Protein AF-A0A2N1G824-F1 (afdb_monomer)

Sequence (176 aa):
MYKKLLCSPIRKFTKVSIINQKSKKMETTTEKNIATFTHLSALTQYFIPFGNFIFPIVLWTSKKDKSEFVDYSGKQILNFQLSLLLYTIALALIAIPILIFTIFNNVPLSTIIHEDSFVIDNFNFGDNLGLITLGLTTVFIFICLKAAEFFLIIYASIKTSNGEKYKYPITIPFIK

pLDDT: mean 82.32, std 16.96, range [40.78, 97.5]

Solvent-accessible surface area (backbone atoms only — not comparable to full-atom values): 10082 Å² total; per-residue (Å²): 141,85,93,83,84,80,85,64,70,61,65,58,54,54,50,53,51,56,55,57,57,67,68,65,70,75,76,47,72,66,50,22,49,49,28,18,47,23,35,51,32,34,61,40,39,83,81,35,86,67,22,43,53,55,45,20,52,55,51,23,66,76,40,34,94,80,30,71,66,26,33,49,41,32,41,38,46,51,17,36,50,52,32,53,49,52,54,50,51,56,48,46,66,56,49,50,57,52,52,52,54,52,46,63,75,76,46,62,70,71,70,74,75,68,66,99,61,84,88,65,92,76,73,52,62,86,86,41,45,68,60,54,51,51,50,51,52,50,51,50,54,51,51,54,51,53,50,51,51,52,55,52,34,53,51,42,19,55,40,21,57,76,66,42,91,62,77,67,79,95,46,52,81,78,64,131

Mean predicted aligned error: 11.05 Å

Foldseek 3Di:
DDDDDDPDPVVVVVVVVVVVVVPPPPQDLVLLVLLLCLLVQLVCCVPDPVSNQVSNVVSLVVCLVPDVLSVLSSLQSNLVVVLLVVVVVVLCVVLVVVLVVLCPVQPPPVVVPDDPDDPPPDPPCVSCVVVVVSVVVSVVVVVVSVVVSVVQSNVCSVCSSVVHRDHDPSGDRPDD

Secondary structure (DSSP, 8-state):
--------SHHHHHHHHHHHHTTS----HHHHHHHHHHHHGGGGGGTSTTHHHHHHHHHHHHHTTT-HHHHHHHHHHHHHHHHHHHHHHHHHHHHHHHHHHHHHHHS-HHHHHS-SS-S-TT--TTTSHHHHHHHHHHHHHHHHHHHHHHHHHHHHHHHHHTTPPP--TT------

Radius of gyration: 27.59 Å; Cα contacts (8 Å, |Δi|>4): 134; chains: 1; bounding box: 82×51×78 Å

Structure (mmCIF, N/CA/C/O backbone):
data_AF-A0A2N1G824-F1
#
_entry.id   AF-A0A2N1G824-F1
#
loop_
_atom_site.group_PDB
_atom_site.id
_atom_site.type_symbol
_atom_site.label_atom_id
_atom_site.label_alt_id
_atom_site.label_comp_id
_atom_site.label_asym_id
_atom_site.label_entity_id
_atom_site.label_seq_id
_atom_site.pdbx_PDB_ins_code
_atom_site.Cartn_x
_atom_site.Cartn_y
_atom_site.Cartn_z
_atom_site.occupancy
_atom_site.B_iso_or_equiv
_atom_site.auth_seq_id
_atom_site.auth_comp_id
_atom_site.auth_asym_id
_atom_site.auth_atom_id
_atom_site.pdbx_PDB_model_num
ATOM 1 N N . MET A 1 1 ? -54.804 31.335 45.239 1.00 47.28 1 MET A N 1
ATOM 2 C CA . MET A 1 1 ? -54.015 31.842 44.091 1.00 47.28 1 MET A CA 1
ATOM 3 C C . MET A 1 1 ? -52.613 32.063 44.650 1.00 47.28 1 MET A C 1
ATOM 5 O O . MET A 1 1 ? -52.497 32.888 45.530 1.00 47.28 1 MET A O 1
ATOM 9 N N . TYR A 1 2 ? -51.641 31.156 44.555 1.00 40.78 2 TYR A N 1
ATOM 10 C CA . TYR A 1 2 ? -50.753 30.928 43.414 1.00 40.78 2 TYR A CA 1
ATOM 11 C C . TYR A 1 2 ? -50.013 29.591 43.633 1.00 40.78 2 TYR A C 1
ATOM 13 O O . TYR A 1 2 ? -49.029 29.525 44.361 1.00 40.78 2 TYR A O 1
ATOM 21 N N . LYS A 1 3 ? -50.491 28.499 43.027 1.00 46.91 3 LYS A N 1
ATOM 22 C CA . LYS A 1 3 ? -49.789 27.203 42.993 1.00 46.91 3 LYS A CA 1
ATOM 23 C C . LYS A 1 3 ? -49.622 26.790 41.538 1.00 46.91 3 LYS A C 1
ATOM 25 O O . LYS A 1 3 ? -50.337 25.921 41.058 1.00 46.91 3 LYS A O 1
ATOM 30 N N . LYS A 1 4 ? -48.764 27.505 40.813 1.00 52.41 4 LYS A N 1
ATOM 31 C CA . LYS A 1 4 ? -48.276 27.175 39.464 1.00 52.41 4 LYS A CA 1
ATOM 32 C C . LYS A 1 4 ? -47.423 28.343 39.003 1.00 52.41 4 LYS A C 1
ATOM 34 O O . LYS A 1 4 ? -47.976 29.331 38.554 1.00 52.41 4 LYS A O 1
ATOM 39 N N . LEU A 1 5 ? -46.115 28.243 39.165 1.00 52.56 5 LEU A N 1
ATOM 40 C CA . LEU A 1 5 ? -45.075 28.910 38.379 1.00 52.56 5 LEU A CA 1
ATOM 41 C C . LEU A 1 5 ? -43.753 28.366 38.933 1.00 52.56 5 LEU A C 1
ATOM 43 O O . LEU A 1 5 ? -43.684 28.042 40.112 1.00 52.56 5 LEU A O 1
ATOM 47 N N . LEU A 1 6 ? -42.740 28.226 38.081 1.00 48.81 6 LEU A N 1
ATOM 48 C CA . LEU A 1 6 ? -41.497 27.458 38.285 1.00 48.81 6 LEU A CA 1
ATOM 49 C C . LEU A 1 6 ? -41.563 25.979 37.860 1.00 48.81 6 LEU A C 1
ATOM 51 O O . LEU A 1 6 ? -41.059 25.078 38.528 1.00 48.81 6 LEU A O 1
ATOM 55 N N . CYS A 1 7 ? -42.078 25.730 36.652 1.00 50.34 7 CYS A N 1
ATOM 56 C CA . CYS A 1 7 ? -41.515 24.654 35.837 1.00 50.34 7 CYS A CA 1
ATOM 57 C C . CYS A 1 7 ? -40.113 25.115 35.389 1.00 50.34 7 CYS A C 1
ATOM 59 O O . CYS A 1 7 ? -39.978 25.947 34.497 1.00 50.34 7 CYS A O 1
ATOM 61 N N . SER A 1 8 ? -39.081 24.656 36.099 1.00 55.75 8 SER A N 1
ATOM 62 C CA . SER A 1 8 ? -37.671 24.992 35.862 1.00 55.75 8 SER A CA 1
ATOM 63 C C . SER A 1 8 ? -37.197 24.523 34.469 1.00 55.75 8 SER A C 1
ATOM 65 O O . SER A 1 8 ? -37.198 23.314 34.213 1.00 55.75 8 SER A O 1
ATOM 67 N N . PRO A 1 9 ? -36.717 25.424 33.584 1.00 55.59 9 PRO A N 1
ATOM 68 C CA . PRO A 1 9 ? -36.089 25.061 32.305 1.00 55.59 9 PRO A CA 1
ATOM 69 C C . PRO A 1 9 ? -34.775 24.283 32.484 1.00 55.59 9 PRO A C 1
ATOM 71 O O . PRO A 1 9 ? -34.341 23.553 31.594 1.00 55.59 9 PRO A O 1
ATOM 74 N N . ILE A 1 10 ? -34.148 24.411 33.655 1.00 53.69 10 ILE A N 1
ATOM 75 C CA . ILE A 1 10 ? -32.779 23.964 33.924 1.00 53.69 10 ILE A CA 1
ATOM 76 C C . ILE A 1 10 ? -32.683 22.434 33.885 1.00 53.69 10 ILE A C 1
ATOM 78 O O . ILE A 1 10 ? -31.744 21.904 33.299 1.00 53.69 10 ILE A O 1
ATOM 82 N N . ARG A 1 11 ? -33.698 21.709 34.386 1.00 51.75 11 ARG A N 1
ATOM 83 C CA . ARG A 1 11 ? -33.731 20.230 34.342 1.00 51.75 11 ARG A CA 1
ATOM 84 C C . ARG A 1 11 ? -33.723 19.662 32.923 1.00 51.75 11 ARG A C 1
ATOM 86 O O . ARG A 1 11 ? -33.220 18.560 32.714 1.00 51.75 11 ARG A O 1
ATOM 93 N N . LYS A 1 12 ? -34.290 20.379 31.948 1.00 53.66 12 LYS A N 1
ATOM 94 C CA . LYS A 1 12 ? -34.348 19.920 30.554 1.00 53.66 12 LYS A CA 1
ATOM 95 C C . LYS A 1 12 ? -32.979 20.072 29.882 1.00 53.66 12 LYS A C 1
ATOM 97 O O . LYS A 1 12 ? -32.542 19.152 29.199 1.00 53.66 12 LYS A O 1
ATOM 102 N N . PHE A 1 13 ? -32.261 21.158 30.169 1.00 51.47 13 PHE A N 1
ATOM 103 C CA . PHE A 1 13 ? -30.913 21.409 29.647 1.00 51.47 13 PHE A CA 1
ATOM 104 C C . PHE A 1 13 ? -29.841 20.481 30.235 1.00 51.47 13 PHE A C 1
ATOM 106 O O . PHE A 1 13 ? -29.002 19.984 29.484 1.00 51.47 13 PHE A O 1
ATOM 113 N N . THR A 1 14 ? -29.888 20.157 31.535 1.00 54.84 14 THR A N 1
ATOM 114 C CA . THR A 1 14 ? -28.945 19.177 32.116 1.00 54.84 14 THR A CA 1
ATOM 115 C C . THR A 1 14 ? -29.158 17.790 31.524 1.00 54.84 14 THR A C 1
ATOM 117 O O . THR A 1 14 ? -28.196 17.106 31.189 1.00 54.84 14 THR A O 1
ATOM 120 N N . LYS A 1 15 ? -30.418 17.382 31.323 1.00 50.38 15 LYS A N 1
ATOM 121 C CA . LYS A 1 15 ? -30.732 16.089 30.710 1.00 50.38 15 LYS A CA 1
ATOM 122 C C . LYS A 1 15 ? -30.247 16.031 29.258 1.00 50.38 15 LYS A C 1
ATOM 124 O O . LYS A 1 15 ? -29.632 15.044 28.889 1.00 50.38 15 LYS A O 1
ATOM 129 N N . VAL A 1 16 ? -30.437 17.089 28.464 1.00 55.72 16 VAL A N 1
ATOM 130 C CA . VAL A 1 16 ? -29.945 17.166 27.072 1.00 55.72 16 VAL A CA 1
ATOM 131 C C . VAL A 1 16 ? -28.410 17.127 26.995 1.00 55.72 16 VAL A C 1
ATOM 133 O O . VAL A 1 16 ? -27.871 16.401 26.166 1.00 55.72 16 VAL A O 1
ATOM 136 N N . SER A 1 17 ? -27.702 17.818 27.894 1.00 50.28 17 SER A N 1
ATOM 137 C CA . SER A 1 17 ? -26.233 17.750 28.006 1.00 50.28 17 SER A CA 1
ATOM 138 C C . SER A 1 17 ? -25.732 16.334 28.345 1.00 50.28 17 SER A C 1
ATOM 140 O O . SER A 1 17 ? -24.851 15.803 27.667 1.00 50.28 17 SER A O 1
ATOM 142 N N . ILE A 1 18 ? -26.363 15.670 29.321 1.00 54.03 18 ILE A N 1
ATOM 143 C CA . ILE A 1 18 ? -26.018 14.298 29.732 1.00 54.03 18 ILE A CA 1
ATOM 144 C C . ILE A 1 18 ? -26.341 13.279 28.623 1.00 54.03 18 ILE A C 1
ATOM 146 O O . ILE A 1 18 ? -25.596 12.320 28.433 1.00 54.03 18 ILE A O 1
ATOM 150 N N . ILE A 1 19 ? -27.418 13.480 27.852 1.00 54.00 19 ILE A N 1
ATOM 151 C CA . ILE A 1 19 ? -27.759 12.622 26.703 1.00 54.00 19 ILE A CA 1
ATOM 152 C C . ILE A 1 19 ? -26.754 12.823 25.552 1.00 54.00 19 ILE A C 1
ATOM 154 O O . ILE A 1 19 ? -26.344 11.840 24.941 1.00 54.00 19 ILE A O 1
ATOM 158 N N . ASN A 1 20 ? -26.289 14.053 25.299 1.00 46.59 20 ASN A N 1
ATOM 159 C CA . ASN A 1 20 ? -25.283 14.322 24.263 1.00 46.59 20 ASN A CA 1
ATOM 160 C C . ASN A 1 20 ? -23.890 13.779 24.620 1.00 46.59 20 ASN A C 1
ATOM 162 O O . ASN A 1 20 ? -23.208 13.254 23.739 1.00 46.59 20 ASN A O 1
ATOM 166 N N . GLN A 1 21 ? -23.485 13.805 25.896 1.00 42.53 21 GLN A N 1
ATOM 167 C CA . GLN A 1 21 ? -22.260 13.125 26.347 1.00 42.53 21 GLN A CA 1
ATOM 168 C C . GLN A 1 21 ? -22.341 11.600 26.205 1.00 42.53 21 GLN A C 1
ATOM 170 O O . GLN A 1 21 ? -21.327 10.955 25.950 1.00 42.53 21 GLN A O 1
ATOM 175 N N . LYS A 1 22 ? -23.543 11.021 26.299 1.00 40.84 22 LYS A N 1
ATOM 176 C CA . LYS A 1 22 ? -23.772 9.578 26.142 1.00 40.84 22 LYS A CA 1
ATOM 177 C C . LYS A 1 22 ? -23.507 9.062 24.718 1.00 40.84 22 LYS A C 1
ATOM 179 O O . LYS A 1 22 ? -23.424 7.852 24.534 1.00 40.84 22 LYS A O 1
ATOM 184 N N . SER A 1 23 ? -23.367 9.951 23.728 1.00 46.22 23 SER A N 1
ATOM 185 C CA . SER A 1 23 ? -23.104 9.581 22.328 1.00 46.22 23 SER A CA 1
ATOM 186 C C . SER A 1 23 ? -21.619 9.524 21.953 1.00 46.22 23 SER A C 1
ATOM 188 O O . SER A 1 23 ? -21.273 8.874 20.969 1.00 46.22 23 SER A O 1
ATOM 190 N N . LYS A 1 24 ? -20.714 10.123 22.743 1.00 45.34 24 LYS A N 1
ATOM 191 C CA . LYS A 1 24 ? -19.272 9.915 22.559 1.00 45.34 24 LYS A CA 1
ATOM 192 C C . LYS A 1 24 ? -18.898 8.615 23.265 1.00 45.34 24 LYS A C 1
ATOM 194 O O . LYS A 1 24 ? -18.393 8.632 24.385 1.00 45.34 24 LYS A O 1
ATOM 199 N N . LYS A 1 25 ? -19.234 7.485 22.635 1.00 54.00 25 LYS A N 1
ATOM 200 C CA . LYS A 1 25 ? -18.845 6.149 23.099 1.00 54.00 25 LYS A CA 1
ATOM 201 C C . LYS A 1 25 ? -17.327 6.180 23.314 1.00 54.00 25 LYS A C 1
ATOM 203 O O . LYS A 1 25 ? -16.571 6.452 22.386 1.00 54.00 25 LYS A O 1
ATOM 208 N N . MET A 1 26 ? -16.882 6.026 24.558 1.00 67.31 26 MET A N 1
ATOM 209 C CA . MET A 1 26 ? -15.458 5.888 24.837 1.00 67.31 26 MET A CA 1
ATOM 210 C C . MET A 1 26 ? -15.043 4.546 24.242 1.00 67.31 26 MET A C 1
ATOM 212 O O . MET A 1 26 ? -15.495 3.509 24.726 1.00 67.31 26 MET A O 1
ATOM 216 N N . GLU A 1 27 ? -14.258 4.578 23.163 1.00 79.12 27 GLU A N 1
ATOM 217 C CA . GLU A 1 27 ? -13.792 3.359 22.505 1.00 79.12 27 GLU A CA 1
ATOM 218 C C . GLU A 1 27 ? -13.060 2.491 23.524 1.00 79.12 27 GLU A C 1
ATOM 220 O O . GLU A 1 27 ? -12.127 2.938 24.203 1.00 79.12 27 GLU A O 1
ATOM 225 N N . THR A 1 28 ? -13.510 1.250 23.644 1.00 86.69 28 THR A N 1
ATOM 226 C CA . THR A 1 28 ? -12.909 0.276 24.546 1.00 86.69 28 THR A CA 1
ATOM 227 C C . THR A 1 28 ? -11.488 -0.038 24.089 1.00 86.69 28 THR A C 1
ATOM 229 O O . THR A 1 28 ? -11.171 0.011 22.899 1.00 86.69 28 THR A O 1
ATOM 232 N N . THR A 1 29 ? -10.618 -0.425 25.021 1.00 89.94 29 THR A N 1
ATOM 233 C CA . THR A 1 29 ? -9.246 -0.852 24.698 1.00 89.94 29 THR A CA 1
ATOM 234 C C . THR A 1 29 ? -9.230 -1.942 23.622 1.00 89.94 29 THR A C 1
ATOM 236 O O . THR A 1 29 ? -8.388 -1.926 22.733 1.00 89.94 29 THR A O 1
ATOM 239 N N . THR A 1 30 ? -10.210 -2.849 23.640 1.00 92.12 30 THR A N 1
ATOM 240 C CA . THR A 1 30 ? -10.362 -3.899 22.627 1.00 92.12 30 THR A CA 1
ATOM 241 C C . THR A 1 30 ? -10.686 -3.341 21.240 1.00 92.12 30 THR A C 1
ATOM 243 O O . THR A 1 30 ? -10.100 -3.796 20.262 1.00 92.12 30 THR A O 1
ATOM 246 N N . GLU A 1 31 ? -11.593 -2.364 21.131 1.00 92.12 31 GLU A N 1
ATOM 247 C CA . GLU A 1 31 ? -11.917 -1.706 19.854 1.00 92.12 31 GLU A CA 1
ATOM 248 C C . GLU A 1 31 ? -10.694 -0.969 19.295 1.00 92.12 31 GLU A C 1
ATOM 250 O O . GLU A 1 31 ? -10.374 -1.127 18.117 1.00 92.12 31 GLU A O 1
ATOM 255 N N . LYS A 1 32 ? -9.953 -0.253 20.152 1.00 93.25 32 LYS A N 1
ATOM 256 C CA . LYS A 1 32 ? -8.703 0.421 19.767 1.00 93.25 32 LYS A CA 1
ATOM 257 C C . LYS A 1 32 ? -7.651 -0.565 19.276 1.00 93.25 32 LYS A C 1
ATOM 259 O O . LYS A 1 32 ? -7.105 -0.378 18.195 1.00 93.25 32 LYS A O 1
ATOM 264 N N . ASN A 1 33 ? -7.423 -1.647 20.019 1.00 95.06 33 ASN A N 1
ATOM 265 C CA . ASN A 1 33 ? -6.454 -2.673 19.642 1.00 95.06 33 ASN A CA 1
ATOM 266 C C . ASN A 1 33 ? -6.807 -3.302 18.295 1.00 95.06 33 ASN A C 1
ATOM 268 O O . ASN A 1 33 ? -5.946 -3.407 17.430 1.00 95.06 33 ASN A O 1
ATOM 272 N N . ILE A 1 34 ? -8.070 -3.684 18.086 1.00 94.81 34 ILE A N 1
ATOM 273 C CA . ILE A 1 34 ? -8.502 -4.294 16.823 1.00 94.81 34 ILE A CA 1
ATOM 274 C C . ILE A 1 34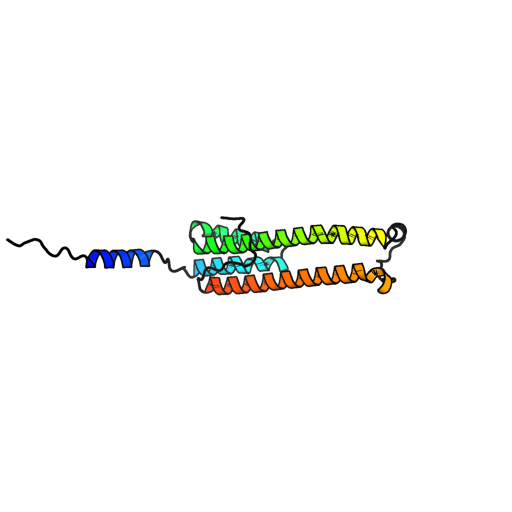 ? -8.346 -3.309 15.669 1.00 94.81 34 ILE A C 1
ATOM 276 O O . ILE A 1 34 ? -7.814 -3.686 14.629 1.00 94.81 34 ILE A O 1
ATOM 280 N N . ALA A 1 35 ? -8.737 -2.048 15.843 1.00 95.56 35 ALA A N 1
ATOM 281 C CA . ALA A 1 35 ? -8.573 -1.034 14.811 1.00 95.56 35 ALA A CA 1
ATOM 282 C C . ALA A 1 35 ? -7.083 -0.785 14.486 1.00 95.56 35 ALA A C 1
ATOM 284 O O . ALA A 1 35 ? -6.701 -0.801 13.317 1.00 95.56 35 ALA A O 1
ATOM 285 N N . THR A 1 36 ? -6.216 -0.662 15.498 1.00 96.31 36 THR A N 1
ATOM 286 C CA . THR A 1 36 ? -4.758 -0.545 15.325 1.00 96.31 36 THR A CA 1
ATOM 287 C C . THR A 1 36 ? -4.169 -1.761 14.613 1.00 96.31 36 THR A C 1
ATOM 289 O O . THR A 1 36 ? -3.422 -1.599 13.650 1.00 96.31 36 THR A O 1
ATOM 292 N N . PHE A 1 37 ? -4.533 -2.979 15.023 1.00 96.94 37 PHE A N 1
ATOM 293 C CA . PHE A 1 37 ? -4.076 -4.198 14.357 1.00 96.94 37 PHE A CA 1
ATOM 294 C C . PHE A 1 37 ? -4.607 -4.314 12.934 1.00 96.94 37 PHE A C 1
ATOM 296 O O . PHE A 1 37 ? -3.898 -4.819 12.075 1.00 96.94 37 PHE A O 1
ATOM 303 N N . THR A 1 38 ? -5.807 -3.808 12.651 1.00 96.94 38 THR A N 1
ATOM 304 C CA . THR A 1 38 ? -6.354 -3.799 11.289 1.00 96.94 38 THR A CA 1
ATOM 305 C C . THR A 1 38 ? -5.448 -2.983 10.362 1.00 96.94 38 THR A C 1
ATOM 307 O O . THR A 1 38 ? -5.078 -3.477 9.300 1.00 96.94 38 THR A O 1
ATOM 310 N N . HIS A 1 39 ? -4.989 -1.798 10.788 1.00 96.44 39 HIS A N 1
ATOM 311 C CA . HIS A 1 39 ? -3.994 -1.019 10.040 1.00 96.44 39 HIS A CA 1
ATOM 312 C C . HIS A 1 39 ? -2.651 -1.752 9.934 1.00 96.44 39 HIS A C 1
ATOM 314 O O . HIS A 1 39 ? -2.137 -1.940 8.833 1.00 96.44 39 HIS A O 1
ATOM 320 N N . LEU A 1 40 ? -2.103 -2.210 11.061 1.00 97.06 40 LEU A N 1
ATOM 321 C CA . LEU A 1 40 ? -0.779 -2.832 11.107 1.00 97.06 40 LEU A CA 1
ATOM 322 C C . LEU A 1 40 ? -0.710 -4.138 10.304 1.00 97.06 40 LEU A C 1
ATOM 324 O O . LEU A 1 40 ? 0.311 -4.449 9.696 1.00 97.06 40 LEU A O 1
ATOM 328 N N . SER A 1 41 ? -1.816 -4.878 10.247 1.00 96.31 41 SER A N 1
ATOM 329 C CA . SER A 1 41 ? -1.913 -6.126 9.497 1.00 96.31 41 SER A CA 1
ATOM 330 C C . SER A 1 41 ? -1.723 -5.942 7.992 1.00 96.31 41 SER A C 1
ATOM 332 O O . SER A 1 41 ? -1.349 -6.895 7.313 1.00 96.31 41 SER A O 1
ATOM 334 N N . ALA A 1 42 ? -1.864 -4.720 7.467 1.00 95.31 42 ALA A N 1
ATOM 335 C CA . ALA A 1 42 ? -1.546 -4.435 6.075 1.00 95.31 42 ALA A CA 1
ATOM 336 C C . ALA A 1 42 ? -0.045 -4.607 5.747 1.00 95.31 42 ALA A C 1
ATOM 338 O O . ALA A 1 42 ? 0.318 -4.853 4.597 1.00 95.31 42 ALA A O 1
ATOM 339 N N . LEU A 1 43 ? 0.838 -4.542 6.752 1.00 95.75 43 LEU A N 1
ATOM 340 C CA . LEU A 1 43 ? 2.280 -4.778 6.593 1.00 95.75 43 LEU A CA 1
ATOM 341 C C . LEU A 1 43 ? 2.627 -6.261 6.399 1.00 95.75 43 LEU A C 1
ATOM 343 O O . LEU A 1 43 ? 3.746 -6.587 6.016 1.00 95.75 43 LEU A O 1
ATOM 347 N N . THR A 1 44 ? 1.681 -7.181 6.606 1.00 95.06 44 THR A N 1
ATOM 348 C CA . THR A 1 44 ? 1.910 -8.615 6.352 1.00 95.06 44 THR A CA 1
ATOM 349 C C . THR A 1 44 ? 2.223 -8.919 4.885 1.00 95.06 44 THR A C 1
ATOM 351 O O . THR A 1 44 ? 2.799 -9.967 4.599 1.00 95.06 44 THR A O 1
ATOM 354 N N . GLN A 1 45 ? 1.931 -7.989 3.965 1.00 93.56 45 GLN A N 1
ATOM 355 C CA . GLN A 1 45 ? 2.282 -8.100 2.544 1.00 93.56 45 GLN A CA 1
ATOM 356 C C . GLN A 1 45 ? 3.769 -8.354 2.275 1.00 93.56 45 GLN A C 1
ATOM 358 O O . GLN A 1 45 ? 4.099 -8.925 1.243 1.00 93.56 45 GLN A O 1
ATOM 363 N N . TYR A 1 46 ? 4.666 -7.941 3.180 1.00 90.62 46 TYR A N 1
ATOM 364 C CA . TYR A 1 46 ? 6.107 -8.159 3.014 1.00 90.62 46 TYR A CA 1
ATOM 365 C C . TYR A 1 46 ? 6.524 -9.618 3.239 1.00 90.62 46 TYR A C 1
ATOM 367 O O . TYR A 1 46 ? 7.616 -10.006 2.839 1.00 90.62 46 TYR A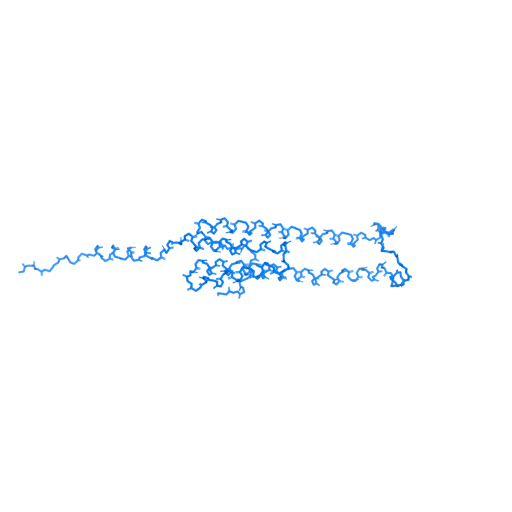 O 1
ATOM 375 N N . PHE A 1 47 ? 5.661 -10.425 3.862 1.00 92.88 47 PHE A N 1
ATOM 376 C CA . PHE A 1 47 ? 5.909 -11.841 4.135 1.00 92.88 47 PHE A CA 1
ATOM 377 C C . PHE A 1 47 ? 4.987 -12.753 3.328 1.00 92.88 47 PHE A C 1
ATOM 379 O O . PHE A 1 47 ? 5.394 -13.837 2.919 1.00 92.88 47 PHE A O 1
ATOM 386 N N . ILE A 1 48 ? 3.736 -12.331 3.125 1.00 92.56 48 ILE A N 1
ATOM 387 C CA . ILE A 1 48 ? 2.688 -13.137 2.504 1.00 92.56 48 ILE A CA 1
ATOM 388 C C . ILE A 1 48 ? 2.099 -12.352 1.328 1.00 92.56 48 ILE A C 1
ATOM 390 O O . ILE A 1 48 ? 1.598 -11.240 1.534 1.00 92.56 48 ILE A O 1
ATOM 394 N N . PRO A 1 49 ? 2.088 -12.913 0.105 1.00 88.69 49 PRO A N 1
ATOM 395 C CA . PRO A 1 49 ? 1.439 -12.263 -1.026 1.00 88.69 49 PRO A CA 1
ATOM 396 C C . PRO A 1 49 ? -0.048 -12.034 -0.720 1.00 88.69 49 PRO A C 1
ATOM 398 O O . PRO A 1 49 ? -0.715 -12.894 -0.149 1.00 88.69 49 PRO A O 1
ATOM 401 N N . PHE A 1 50 ? -0.566 -10.857 -1.077 1.00 89.56 50 PHE A N 1
ATOM 402 C CA . PHE A 1 50 ? -1.939 -10.413 -0.774 1.00 89.56 50 PHE A CA 1
ATOM 403 C C . PHE A 1 50 ? -2.290 -10.273 0.722 1.00 89.56 50 PHE A C 1
ATOM 405 O O . PHE A 1 50 ? -3.446 -9.997 1.062 1.00 89.56 50 PHE A O 1
ATOM 412 N N . GLY A 1 51 ? -1.313 -10.390 1.631 1.00 91.50 51 GLY A N 1
ATOM 413 C CA . GLY A 1 51 ? -1.531 -10.208 3.070 1.00 91.50 51 GLY A CA 1
ATOM 414 C C . GLY A 1 51 ? -2.123 -8.836 3.427 1.00 91.50 51 GLY A C 1
ATOM 415 O O . GLY A 1 51 ? -2.967 -8.733 4.318 1.00 91.50 51 GLY A O 1
ATOM 416 N N . ASN A 1 52 ? -1.789 -7.795 2.658 1.00 93.62 52 ASN A N 1
ATOM 417 C CA . ASN A 1 52 ? -2.337 -6.446 2.824 1.00 93.62 52 ASN A CA 1
ATOM 418 C C . ASN A 1 52 ? -3.855 -6.325 2.644 1.00 93.62 52 ASN A C 1
ATOM 420 O O . ASN A 1 52 ? -4.421 -5.319 3.063 1.00 93.62 52 ASN A O 1
ATOM 424 N N . PHE A 1 53 ? -4.517 -7.309 2.040 1.00 94.50 53 PHE A N 1
ATOM 425 C CA . PHE A 1 53 ? -5.974 -7.329 1.911 1.00 94.50 53 PHE A CA 1
ATOM 426 C C . PHE A 1 53 ? -6.596 -8.340 2.863 1.00 94.50 53 PHE A C 1
ATOM 428 O O . PHE A 1 53 ? -7.533 -8.014 3.588 1.00 94.50 53 PHE A O 1
ATOM 435 N N . ILE A 1 54 ? -6.050 -9.556 2.893 1.00 94.62 54 ILE A N 1
ATOM 436 C CA . ILE A 1 54 ? -6.644 -10.678 3.623 1.00 94.62 54 ILE A CA 1
ATOM 437 C C . ILE A 1 54 ? -6.724 -10.363 5.120 1.00 94.62 54 ILE A C 1
ATOM 439 O O . ILE A 1 54 ? -7.803 -10.441 5.708 1.00 94.62 54 ILE A O 1
ATOM 443 N N . PHE A 1 55 ? -5.614 -9.958 5.742 1.00 95.31 55 PHE A N 1
ATOM 444 C CA . PHE A 1 55 ? -5.592 -9.760 7.191 1.00 95.31 55 PHE A CA 1
ATOM 445 C C . PHE A 1 55 ? -6.430 -8.557 7.653 1.00 95.31 55 PHE A C 1
ATOM 447 O O . PHE A 1 55 ? -7.222 -8.738 8.586 1.00 95.31 55 PHE A O 1
ATOM 454 N N . PRO A 1 56 ? -6.367 -7.373 7.005 1.00 95.06 56 PRO A N 1
ATOM 455 C CA . PRO A 1 56 ? -7.257 -6.274 7.366 1.00 95.06 56 PRO A CA 1
ATOM 456 C C . PRO A 1 56 ? -8.742 -6.619 7.211 1.00 95.06 56 PRO A C 1
ATOM 458 O O . PRO A 1 56 ? -9.532 -6.259 8.079 1.00 95.06 56 PRO A O 1
ATOM 461 N N . ILE A 1 57 ? -9.141 -7.358 6.163 1.00 96.06 57 ILE A N 1
ATOM 462 C CA . ILE A 1 57 ? -10.543 -7.778 5.971 1.00 96.06 57 ILE A CA 1
ATOM 463 C C . ILE A 1 57 ? -10.998 -8.710 7.098 1.00 96.06 57 ILE A C 1
ATOM 465 O O . ILE A 1 57 ? -12.091 -8.527 7.644 1.00 96.06 57 ILE A O 1
ATOM 469 N N . VAL A 1 58 ? -10.171 -9.695 7.459 1.00 95.75 58 VAL A N 1
ATOM 470 C CA . VAL A 1 58 ? -10.480 -10.658 8.526 1.00 95.75 58 VAL A CA 1
ATOM 471 C C . VAL A 1 58 ? -10.625 -9.945 9.874 1.00 95.75 58 VAL A C 1
ATOM 473 O O . VAL A 1 58 ? -11.615 -10.154 10.580 1.00 95.75 58 VAL A O 1
ATOM 476 N N . LEU A 1 59 ? -9.688 -9.053 10.215 1.00 94.75 59 LEU A N 1
ATOM 477 C CA . LEU A 1 59 ? -9.734 -8.294 11.469 1.00 94.75 59 LEU A CA 1
ATOM 478 C C . LEU A 1 59 ? -10.926 -7.334 11.523 1.00 94.75 59 LEU A C 1
ATOM 480 O O . LEU A 1 59 ? -11.657 -7.331 12.520 1.00 94.75 59 LEU A O 1
ATOM 484 N N . TRP A 1 60 ? -11.170 -6.583 10.445 1.00 95.62 60 TRP A N 1
ATOM 485 C CA . TRP A 1 60 ? -12.309 -5.670 10.323 1.00 95.62 60 TRP A CA 1
ATOM 486 C C . TRP A 1 60 ? -13.640 -6.410 10.488 1.00 95.62 60 TRP A C 1
ATOM 488 O O . TRP A 1 60 ? -14.473 -6.016 11.307 1.00 95.62 60 TRP A O 1
ATOM 498 N N . THR A 1 61 ? -13.815 -7.540 9.797 1.00 93.94 61 THR A N 1
ATOM 499 C CA . THR A 1 61 ? -15.061 -8.325 9.830 1.00 93.94 61 THR A CA 1
ATOM 500 C C . THR A 1 61 ? -15.384 -8.869 11.224 1.00 93.94 61 THR A C 1
ATOM 502 O O . THR A 1 61 ? -16.553 -9.012 11.570 1.00 93.94 61 THR A O 1
ATOM 505 N N . SER A 1 62 ? -14.384 -9.099 12.082 1.00 92.62 62 SER A N 1
ATOM 506 C CA . SER A 1 62 ? -14.614 -9.623 13.438 1.00 92.62 62 SER A CA 1
ATOM 507 C C . SER A 1 62 ? -15.438 -8.689 14.346 1.00 92.62 62 SER A C 1
ATOM 509 O O . SER A 1 62 ? -16.107 -9.148 15.283 1.00 92.62 62 SER A O 1
ATOM 511 N N . LYS A 1 63 ? -15.378 -7.370 14.106 1.00 90.69 63 LYS A N 1
ATOM 512 C CA . LYS A 1 63 ? -15.971 -6.345 14.985 1.00 90.69 63 LYS A CA 1
ATOM 513 C C . LYS A 1 63 ? -16.655 -5.181 14.269 1.00 90.69 63 LYS A C 1
ATOM 515 O O . LYS A 1 63 ? -17.222 -4.344 14.973 1.00 90.69 63 LYS A O 1
ATOM 520 N N . LYS A 1 64 ? -16.676 -5.141 12.933 1.00 89.19 64 LYS A N 1
ATOM 521 C CA . LYS A 1 64 ? -17.341 -4.086 12.143 1.00 89.19 64 LYS A CA 1
ATOM 522 C C . LYS A 1 64 ? -18.779 -3.799 12.586 1.00 89.19 64 LYS A C 1
ATOM 524 O O . LYS A 1 64 ? -19.136 -2.645 12.767 1.00 89.19 64 LYS A O 1
ATOM 529 N N . ASP A 1 65 ? -19.571 -4.829 12.883 1.00 89.88 65 ASP A N 1
ATOM 530 C CA . ASP A 1 65 ? -20.992 -4.653 13.229 1.00 89.88 65 ASP A CA 1
ATOM 531 C C . ASP A 1 65 ? -21.203 -4.198 14.685 1.00 89.88 65 ASP A C 1
ATOM 533 O O . ASP A 1 65 ? -22.315 -3.880 15.098 1.00 89.88 65 ASP A O 1
ATOM 537 N N . LYS A 1 66 ? -20.136 -4.192 15.496 1.00 86.75 66 LYS A N 1
ATOM 538 C CA . LYS A 1 66 ? -20.184 -3.910 16.941 1.00 86.75 66 LYS A CA 1
ATOM 539 C C . LYS A 1 66 ? -19.564 -2.557 17.309 1.00 86.75 66 LYS A C 1
ATOM 541 O O . LYS A 1 66 ? -19.857 -2.035 18.388 1.00 86.75 66 LYS A O 1
ATOM 546 N N . SER A 1 67 ? -18.710 -1.999 16.450 1.00 90.75 67 SER A N 1
ATOM 547 C CA . SER A 1 67 ? -18.000 -0.741 16.693 1.00 90.75 67 SER A CA 1
ATOM 548 C C . SER A 1 67 ? -17.888 0.088 15.419 1.00 90.75 67 SER A C 1
ATOM 550 O O . SER A 1 67 ? -17.229 -0.315 14.462 1.00 90.75 67 SER A O 1
ATOM 552 N N . GLU A 1 68 ? -18.473 1.288 15.446 1.00 91.81 68 GLU A N 1
ATOM 553 C CA . GLU A 1 68 ? -18.361 2.265 14.357 1.00 91.81 68 GLU A CA 1
ATOM 554 C C . GLU A 1 68 ? -16.907 2.726 14.151 1.00 91.81 68 GLU A C 1
ATOM 556 O O . GLU A 1 68 ? -16.500 3.038 13.035 1.00 91.81 68 GLU A O 1
ATOM 561 N N . PHE A 1 69 ? -16.095 2.746 15.214 1.00 92.81 69 PHE A N 1
ATOM 562 C CA . PHE A 1 69 ? -14.677 3.083 15.124 1.00 92.81 69 PHE A CA 1
ATOM 563 C C . PHE A 1 69 ? -13.881 2.018 14.371 1.00 92.81 69 PHE A C 1
ATOM 565 O O . PHE A 1 69 ? -13.132 2.354 13.455 1.00 92.81 69 PHE A O 1
ATOM 572 N N . VAL A 1 70 ? -14.094 0.738 14.699 1.00 93.81 70 VAL A N 1
ATOM 573 C CA . VAL A 1 70 ? -13.472 -0.373 13.964 1.00 93.81 70 VAL A CA 1
ATOM 574 C C . VAL A 1 70 ? -13.971 -0.411 12.521 1.00 93.81 70 VAL A C 1
ATOM 576 O O . VAL A 1 70 ? -13.165 -0.623 11.615 1.00 93.81 70 VAL A O 1
ATOM 579 N N . ASP A 1 71 ? -15.267 -0.167 12.291 1.00 95.81 71 ASP A N 1
ATOM 580 C CA . ASP A 1 71 ? -15.816 -0.113 10.936 1.00 95.81 71 ASP A CA 1
ATOM 581 C C . ASP A 1 71 ? -15.156 0.990 10.103 1.00 95.81 71 ASP A C 1
ATOM 583 O O . ASP A 1 71 ? -14.671 0.746 8.998 1.00 95.81 71 ASP A O 1
ATOM 587 N N . TYR A 1 72 ? -15.054 2.190 10.676 1.00 95.12 72 TYR A N 1
ATOM 588 C CA . TYR A 1 72 ? -14.378 3.316 10.053 1.00 95.12 72 TYR A CA 1
ATOM 589 C C . TYR A 1 72 ? -12.909 2.991 9.742 1.00 95.12 72 TYR A C 1
ATOM 591 O O . TYR A 1 72 ? -12.496 3.118 8.591 1.00 95.12 72 TYR A O 1
ATOM 599 N N . SER A 1 73 ? -12.122 2.536 10.723 1.00 95.12 73 SER A N 1
ATOM 600 C CA . SER A 1 73 ? -10.698 2.220 10.530 1.00 95.12 73 SER A CA 1
ATOM 601 C C . SER A 1 73 ? -10.473 1.133 9.479 1.00 95.12 73 SER A C 1
ATOM 603 O O . SER A 1 73 ? -9.603 1.288 8.619 1.00 95.12 73 SER A O 1
ATOM 605 N N . GLY A 1 74 ? -11.294 0.078 9.489 1.00 96.00 74 GLY A N 1
ATOM 606 C CA . GLY A 1 74 ? -11.255 -0.986 8.487 1.00 96.00 74 GLY A CA 1
ATOM 607 C C . GLY A 1 74 ? -11.540 -0.472 7.077 1.00 96.00 74 GLY A C 1
ATOM 608 O O . GLY A 1 74 ? -10.745 -0.703 6.167 1.00 96.00 74 GLY A O 1
ATOM 609 N N . LYS A 1 75 ? -12.601 0.323 6.895 1.00 96.06 75 LYS A N 1
ATOM 610 C CA . LYS A 1 75 ? -12.891 0.970 5.604 1.00 96.06 75 LYS A CA 1
ATOM 611 C C . LYS A 1 75 ? -11.741 1.861 5.138 1.00 96.06 75 LYS A C 1
ATOM 613 O O . LYS A 1 75 ? -11.423 1.866 3.953 1.00 96.06 75 LYS A O 1
ATOM 618 N N . GLN A 1 76 ? -11.101 2.600 6.045 1.00 96.69 76 GLN A N 1
ATOM 619 C CA . GLN A 1 76 ? -9.989 3.488 5.698 1.00 96.69 76 GLN A CA 1
ATOM 620 C C . GLN A 1 76 ? -8.771 2.724 5.175 1.00 96.69 76 GLN A C 1
ATOM 622 O O . GLN A 1 76 ? -8.267 3.074 4.109 1.00 96.69 76 GLN A O 1
ATOM 627 N N . ILE A 1 77 ? -8.310 1.680 5.876 1.00 96.56 77 ILE A N 1
ATOM 628 C CA . ILE A 1 77 ? -7.157 0.902 5.398 1.00 96.56 77 ILE A CA 1
ATOM 629 C C . ILE A 1 77 ? -7.481 0.145 4.112 1.00 96.56 77 ILE A C 1
ATOM 631 O O . ILE A 1 77 ? -6.659 0.133 3.203 1.00 96.56 77 ILE A O 1
ATOM 635 N N . LEU A 1 78 ? -8.681 -0.429 3.986 1.00 96.69 78 LEU A N 1
ATOM 636 C CA . LEU A 1 78 ? -9.060 -1.172 2.784 1.00 96.69 78 LEU A CA 1
ATOM 637 C C . LEU A 1 78 ? -9.172 -0.266 1.562 1.00 96.69 78 LEU A C 1
ATOM 639 O O . LEU A 1 78 ? -8.643 -0.599 0.505 1.00 96.69 78 LEU A O 1
ATOM 643 N N . ASN A 1 79 ? -9.788 0.907 1.711 1.00 96.69 79 ASN A N 1
ATOM 644 C CA . ASN A 1 79 ? -9.849 1.889 0.634 1.00 96.69 79 ASN A CA 1
ATOM 645 C C . ASN A 1 79 ? -8.450 2.369 0.232 1.00 96.69 79 ASN A C 1
ATOM 647 O O . ASN A 1 79 ? -8.172 2.512 -0.959 1.00 96.69 79 ASN A O 1
ATOM 651 N N . PHE A 1 80 ? -7.552 2.581 1.197 1.00 96.69 80 PHE A N 1
ATOM 652 C CA . PHE A 1 80 ? -6.170 2.970 0.922 1.00 96.69 80 PHE A CA 1
ATOM 653 C C . PHE A 1 80 ? -5.408 1.879 0.159 1.00 96.69 80 PHE A C 1
ATOM 655 O O . PHE A 1 80 ? -4.810 2.162 -0.878 1.00 96.69 80 PHE A O 1
ATOM 662 N N . GLN A 1 81 ? -5.503 0.624 0.606 1.00 95.88 81 GLN A N 1
ATOM 663 C CA . GLN A 1 81 ? -4.868 -0.523 -0.050 1.00 95.88 81 GLN A CA 1
ATOM 664 C C . GLN A 1 81 ? -5.409 -0.752 -1.469 1.00 95.88 81 GLN A C 1
ATOM 666 O O . GLN A 1 81 ? -4.636 -0.976 -2.400 1.00 95.88 81 GLN A O 1
ATOM 671 N N . LEU A 1 82 ? -6.723 -0.611 -1.672 1.00 95.56 82 LEU A N 1
ATOM 672 C CA . LEU A 1 82 ? -7.337 -0.667 -3.004 1.00 95.56 82 LEU A CA 1
ATOM 673 C C . LEU A 1 82 ? -6.883 0.491 -3.903 1.00 95.56 82 LEU A C 1
ATOM 675 O O . LEU A 1 82 ? -6.650 0.293 -5.093 1.00 95.56 82 LEU A O 1
ATOM 679 N N . SER A 1 83 ? -6.712 1.691 -3.343 1.00 95.62 83 SER A N 1
ATOM 680 C CA . SER A 1 83 ? -6.221 2.854 -4.095 1.00 95.62 83 SER A CA 1
ATOM 681 C C . SER A 1 83 ? -4.784 2.643 -4.564 1.00 95.62 83 SER A C 1
ATOM 683 O O . SER A 1 83 ? -4.478 2.865 -5.731 1.00 95.62 83 SER A O 1
ATOM 685 N N . LEU A 1 84 ? -3.909 2.155 -3.679 1.00 93.81 84 LEU A N 1
ATOM 686 C CA . LEU A 1 84 ? -2.519 1.845 -4.019 1.00 93.81 84 LEU A CA 1
ATOM 687 C C . LEU A 1 84 ? -2.408 0.738 -5.070 1.00 93.81 84 LEU A C 1
ATOM 689 O O . LEU A 1 84 ? -1.570 0.833 -5.969 1.00 93.81 84 LEU A O 1
ATOM 693 N N . LEU A 1 85 ? -3.266 -0.283 -4.993 1.00 93.81 85 LEU A N 1
ATOM 694 C CA . LEU A 1 85 ? -3.353 -1.318 -6.021 1.00 93.81 85 LEU A CA 1
ATOM 695 C C . LEU A 1 85 ? -3.709 -0.708 -7.378 1.00 93.81 85 LEU A C 1
ATOM 697 O O . LEU A 1 85 ? -3.031 -0.986 -8.365 1.00 93.81 85 LEU A O 1
ATOM 701 N N . LEU A 1 86 ? -4.717 0.167 -7.421 1.00 94.81 86 LEU A N 1
ATOM 702 C CA . LEU A 1 86 ? -5.120 0.845 -8.650 1.00 94.81 86 LEU A CA 1
ATOM 703 C C . LEU A 1 86 ? -3.989 1.710 -9.225 1.00 94.81 86 LEU A C 1
ATOM 705 O O . LEU A 1 86 ? -3.722 1.636 -10.423 1.00 94.81 86 LEU A O 1
ATOM 709 N N . TYR A 1 87 ? -3.289 2.483 -8.389 1.00 92.88 87 TYR A N 1
ATOM 710 C CA . TYR A 1 87 ? -2.145 3.290 -8.832 1.00 92.88 87 TYR A CA 1
ATOM 711 C C . TYR A 1 87 ? -0.998 2.426 -9.362 1.00 92.88 87 TYR A C 1
ATOM 713 O O . TYR A 1 87 ? -0.388 2.770 -10.372 1.00 92.88 87 TYR A O 1
ATOM 721 N N . THR A 1 88 ? -0.738 1.279 -8.732 1.00 91.69 88 THR A N 1
ATOM 722 C CA . THR A 1 88 ? 0.298 0.338 -9.182 1.00 91.69 88 THR A CA 1
ATOM 723 C C . THR A 1 88 ? -0.072 -0.296 -10.522 1.00 91.69 88 THR A C 1
ATOM 725 O O . THR A 1 88 ? 0.774 -0.381 -11.409 1.00 91.69 88 THR A O 1
ATOM 728 N N . ILE A 1 89 ? -1.337 -0.688 -10.709 1.00 94.62 89 ILE A N 1
ATOM 729 C CA . ILE A 1 89 ? -1.833 -1.221 -11.985 1.00 94.62 89 ILE A CA 1
ATOM 730 C C . ILE A 1 89 ? -1.741 -0.159 -13.085 1.00 94.62 89 ILE A C 1
ATOM 732 O O . ILE A 1 89 ? -1.268 -0.458 -14.177 1.00 94.62 89 ILE A O 1
ATOM 736 N N . ALA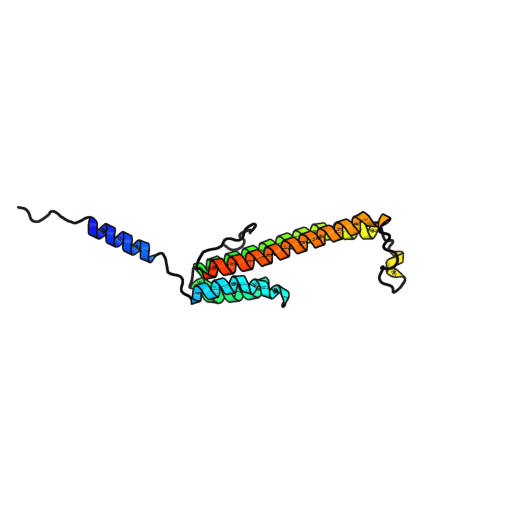 A 1 90 ? -2.145 1.083 -12.803 1.00 93.50 90 ALA A N 1
ATOM 737 C CA . ALA A 1 90 ? -2.052 2.180 -13.764 1.00 93.50 90 ALA A CA 1
ATOM 738 C C . ALA A 1 90 ? -0.596 2.458 -14.176 1.00 93.50 90 ALA A C 1
ATOM 740 O O . ALA A 1 90 ? -0.308 2.607 -15.362 1.00 93.50 90 ALA A O 1
ATOM 741 N N . LEU A 1 91 ? 0.330 2.464 -13.212 1.00 91.38 91 LEU A N 1
ATOM 742 C CA . LEU A 1 91 ? 1.759 2.625 -13.476 1.00 91.38 91 LEU A CA 1
ATOM 743 C C . LEU A 1 91 ? 2.297 1.468 -14.326 1.00 91.38 91 LEU A C 1
ATOM 745 O O . LEU A 1 91 ? 2.983 1.711 -15.315 1.00 91.38 91 LEU A O 1
ATOM 749 N N . ALA A 1 92 ? 1.943 0.223 -13.997 1.00 91.56 92 ALA A N 1
ATOM 750 C CA . ALA A 1 92 ? 2.344 -0.951 -14.767 1.00 91.56 92 ALA A CA 1
ATOM 751 C C . ALA A 1 92 ? 1.802 -0.918 -16.205 1.00 91.56 92 ALA A C 1
ATOM 753 O O . ALA A 1 92 ? 2.532 -1.236 -17.139 1.00 91.56 92 ALA A O 1
ATOM 754 N N . LEU A 1 93 ? 0.556 -0.477 -16.399 1.00 94.25 93 LEU A N 1
ATOM 755 C CA . LEU A 1 93 ? -0.065 -0.372 -17.721 1.00 94.25 93 LEU A CA 1
ATOM 756 C C . LEU A 1 93 ? 0.639 0.646 -18.627 1.00 94.25 93 LEU A C 1
ATOM 758 O O . LEU A 1 93 ? 0.606 0.496 -19.842 1.00 94.25 93 LEU A O 1
ATOM 762 N N . ILE A 1 94 ? 1.287 1.660 -18.052 1.00 90.94 94 ILE A N 1
ATOM 763 C CA . ILE A 1 94 ? 2.089 2.638 -18.796 1.00 90.94 94 ILE A CA 1
ATOM 764 C C . ILE A 1 94 ? 3.522 2.122 -18.981 1.00 90.94 94 ILE A C 1
ATOM 766 O O . ILE A 1 94 ? 4.064 2.176 -20.082 1.00 90.94 94 ILE A O 1
ATOM 770 N N . ALA A 1 95 ? 4.135 1.590 -17.922 1.00 89.00 95 ALA A N 1
ATOM 771 C CA . ALA A 1 95 ? 5.528 1.157 -17.935 1.00 89.00 95 ALA A CA 1
ATOM 772 C C . ALA A 1 95 ? 5.762 -0.062 -18.841 1.00 89.00 95 ALA A C 1
ATOM 774 O O . ALA A 1 95 ? 6.737 -0.086 -19.588 1.00 89.00 95 ALA A O 1
ATOM 775 N N . ILE A 1 96 ? 4.871 -1.060 -18.814 1.00 89.88 96 ILE A N 1
ATOM 776 C CA . ILE A 1 96 ? 5.046 -2.319 -19.555 1.00 89.88 96 ILE A CA 1
ATOM 777 C C . ILE A 1 96 ? 5.082 -2.088 -21.077 1.00 89.88 96 ILE A C 1
ATOM 779 O O . ILE A 1 96 ? 6.052 -2.525 -21.695 1.00 89.88 96 ILE A O 1
ATOM 783 N N . PRO A 1 97 ? 4.119 -1.387 -21.715 1.00 90.75 97 PRO A N 1
ATOM 784 C CA . PRO A 1 97 ? 4.169 -1.145 -23.157 1.00 90.75 97 PRO A CA 1
ATOM 785 C C . PRO A 1 97 ? 5.396 -0.346 -23.594 1.00 90.75 97 PRO A C 1
ATOM 787 O O . PRO A 1 97 ? 5.965 -0.643 -24.640 1.00 90.75 97 PRO A O 1
ATOM 790 N N . ILE A 1 98 ? 5.829 0.634 -22.791 1.00 88.19 98 ILE A N 1
ATOM 791 C CA . ILE A 1 98 ? 7.027 1.427 -23.093 1.00 88.19 98 ILE A CA 1
ATOM 792 C C . ILE A 1 98 ? 8.275 0.542 -23.029 1.00 88.19 98 ILE A C 1
ATOM 794 O O . ILE A 1 98 ? 9.107 0.596 -23.935 1.00 88.19 98 ILE A O 1
ATOM 798 N N . LEU A 1 99 ? 8.399 -0.302 -22.000 1.00 85.06 99 LEU A N 1
ATOM 799 C CA . LEU A 1 99 ? 9.509 -1.248 -21.887 1.00 85.06 99 LEU A CA 1
ATOM 800 C C . LEU A 1 99 ? 9.525 -2.234 -23.056 1.00 85.06 99 LEU A C 1
ATOM 802 O O . LEU A 1 99 ? 10.566 -2.402 -23.681 1.00 85.06 99 LEU A O 1
ATOM 806 N N . ILE A 1 100 ? 8.374 -2.822 -23.394 1.00 85.50 100 ILE A N 1
ATOM 807 C CA . ILE A 1 100 ? 8.224 -3.726 -24.542 1.00 85.50 100 ILE A CA 1
ATOM 808 C C . ILE A 1 100 ? 8.676 -3.019 -25.820 1.00 85.50 100 ILE A C 1
ATOM 810 O O . ILE A 1 100 ? 9.601 -3.483 -26.479 1.00 85.50 100 ILE A O 1
ATOM 814 N N . PHE A 1 101 ? 8.078 -1.871 -26.146 1.00 84.62 101 PHE A N 1
ATOM 815 C CA . PHE A 1 101 ? 8.408 -1.116 -27.354 1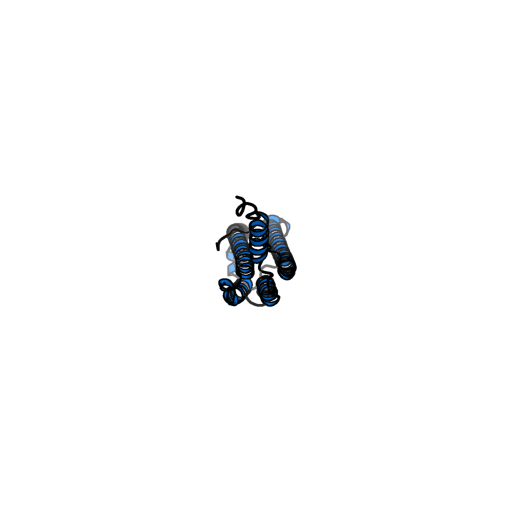.00 84.62 101 PHE A CA 1
ATOM 816 C C . PHE A 1 101 ? 9.905 -0.811 -27.445 1.00 84.62 101 PHE A C 1
ATOM 818 O O . PHE A 1 101 ? 10.519 -0.990 -28.493 1.00 84.62 101 PHE A O 1
ATOM 825 N N . THR A 1 102 ? 10.513 -0.393 -26.338 1.00 79.50 102 THR A N 1
ATOM 826 C CA . THR A 1 102 ? 11.930 -0.028 -26.331 1.00 79.50 102 THR A CA 1
ATOM 827 C C . THR A 1 102 ? 12.837 -1.253 -26.484 1.00 79.50 102 THR A C 1
ATOM 829 O O . THR A 1 102 ? 13.807 -1.201 -27.231 1.00 79.50 102 THR A O 1
ATOM 832 N N . ILE A 1 103 ? 12.501 -2.389 -25.864 1.00 78.06 103 ILE A N 1
ATOM 833 C CA . ILE A 1 103 ? 13.260 -3.639 -26.028 1.00 78.06 103 ILE A CA 1
ATOM 834 C C . ILE A 1 103 ? 13.192 -4.132 -27.480 1.00 78.06 103 ILE A C 1
ATOM 836 O O . ILE A 1 103 ? 14.229 -4.446 -28.055 1.00 78.06 103 ILE A O 1
ATOM 840 N N . PHE A 1 104 ? 12.006 -4.156 -28.096 1.00 78.56 104 PHE A N 1
ATOM 841 C CA . PHE A 1 104 ? 11.831 -4.645 -29.472 1.00 78.56 104 PHE A CA 1
ATOM 842 C C . PHE A 1 104 ? 12.540 -3.782 -30.529 1.00 78.56 104 PHE A C 1
ATOM 844 O O . PHE A 1 104 ? 12.962 -4.313 -31.553 1.00 78.56 104 PHE A O 1
ATOM 851 N N . ASN A 1 105 ? 12.678 -2.471 -30.301 1.00 76.88 105 ASN A N 1
ATOM 852 C CA . ASN A 1 105 ? 13.391 -1.584 -31.226 1.00 76.88 105 ASN A CA 1
ATOM 853 C C . ASN A 1 105 ? 14.917 -1.668 -31.084 1.00 76.88 105 ASN A C 1
ATOM 855 O O . ASN A 1 105 ? 15.630 -1.516 -32.073 1.00 76.88 105 ASN A O 1
ATOM 859 N N . ASN A 1 106 ? 15.420 -1.880 -29.865 1.00 70.06 106 ASN A N 1
ATOM 860 C CA . ASN A 1 106 ? 16.852 -1.837 -29.571 1.00 70.06 106 ASN A CA 1
ATOM 861 C C . ASN A 1 106 ? 17.520 -3.224 -29.603 1.00 70.06 106 ASN A C 1
ATOM 863 O O . ASN A 1 106 ? 18.728 -3.303 -29.820 1.00 70.06 106 ASN A O 1
ATOM 867 N N . VAL A 1 107 ? 16.765 -4.313 -29.402 1.00 69.81 107 VAL A N 1
ATOM 868 C CA . VAL A 1 107 ? 17.288 -5.688 -29.339 1.00 69.81 107 VAL A CA 1
ATOM 869 C C . VAL A 1 107 ? 16.650 -6.549 -30.439 1.00 69.81 107 VAL A C 1
ATOM 871 O O . VAL A 1 107 ? 15.467 -6.886 -30.343 1.00 69.81 107 VAL A O 1
ATOM 874 N N . PRO A 1 108 ? 17.398 -6.944 -31.488 1.00 69.62 108 PRO A N 1
ATOM 875 C CA . PRO A 1 108 ? 16.858 -7.794 -32.539 1.00 69.62 108 PRO A CA 1
ATOM 876 C C . PRO A 1 108 ? 16.523 -9.196 -32.009 1.00 69.62 108 PRO A C 1
ATOM 878 O O . PRO A 1 108 ? 17.280 -9.806 -31.253 1.00 69.62 108 PRO A O 1
ATOM 881 N N . LEU A 1 109 ? 15.382 -9.730 -32.452 1.00 65.31 109 LEU A N 1
ATOM 882 C CA . LEU A 1 109 ? 14.815 -11.001 -31.985 1.00 65.31 109 LEU A CA 1
ATOM 883 C C . LEU A 1 109 ? 15.755 -12.208 -32.190 1.00 65.31 109 LEU A C 1
ATOM 885 O O . LEU A 1 109 ? 15.705 -13.166 -31.423 1.00 65.31 109 LEU A O 1
ATOM 889 N N . SER A 1 110 ? 16.654 -12.146 -33.178 1.00 63.78 110 SER A N 1
ATOM 890 C CA . SER A 1 110 ? 17.664 -13.179 -33.451 1.00 63.78 110 SER A CA 1
ATOM 891 C C . SER A 1 110 ? 18.649 -13.393 -32.298 1.00 63.78 110 SER A C 1
ATOM 893 O O . SER A 1 110 ? 19.133 -14.506 -32.119 1.00 63.78 110 SER A O 1
ATOM 895 N N . THR A 1 111 ? 18.921 -12.357 -31.499 1.00 62.62 111 THR A N 1
ATOM 896 C CA . THR A 1 111 ? 19.846 -12.410 -30.354 1.00 62.62 111 THR A CA 1
ATOM 897 C C . THR A 1 111 ? 19.206 -13.063 -29.123 1.00 62.62 111 THR A C 1
ATOM 899 O O . THR A 1 111 ? 19.912 -13.557 -28.257 1.00 62.62 111 THR A O 1
ATOM 902 N N . ILE A 1 112 ? 17.869 -13.089 -29.049 1.00 64.75 112 ILE A N 1
ATOM 903 C CA . ILE A 1 112 ? 17.093 -13.681 -27.943 1.00 64.75 112 ILE A CA 1
ATOM 904 C C . ILE A 1 112 ? 16.908 -15.197 -28.142 1.00 64.75 112 ILE A C 1
ATOM 906 O O . ILE A 1 112 ? 16.762 -15.936 -27.175 1.00 64.75 112 ILE A O 1
ATOM 910 N N . ILE A 1 113 ? 16.890 -15.660 -29.397 1.00 70.25 113 ILE A N 1
ATOM 911 C CA . ILE A 1 113 ? 16.541 -17.043 -29.762 1.00 70.25 113 ILE A CA 1
ATOM 912 C C . ILE A 1 113 ? 17.760 -17.978 -29.774 1.00 70.25 113 ILE A C 1
ATOM 914 O O . ILE A 1 113 ? 17.575 -19.186 -29.633 1.00 70.25 113 ILE A O 1
ATOM 918 N N . HIS A 1 114 ? 18.982 -17.458 -29.962 1.00 69.31 114 HIS A N 1
ATOM 919 C CA . HIS A 1 114 ? 20.100 -18.313 -30.362 1.00 69.31 114 HIS A CA 1
ATOM 920 C C . HIS A 1 114 ? 21.067 -18.830 -29.289 1.00 69.31 114 HIS A C 1
ATOM 922 O O . HIS A 1 114 ? 21.486 -19.955 -29.516 1.00 69.31 114 HIS A O 1
ATOM 928 N N . GLU A 1 115 ? 21.397 -18.176 -28.162 1.00 58.06 115 GLU A N 1
ATOM 929 C CA . GLU A 1 115 ? 22.313 -18.799 -27.169 1.00 58.06 115 GLU A CA 1
ATOM 930 C C . GLU A 1 115 ? 22.173 -18.333 -25.700 1.00 58.06 115 GLU A C 1
ATOM 932 O O . GLU A 1 115 ? 21.829 -17.191 -25.392 1.00 58.06 115 GLU A O 1
ATOM 937 N N . ASP A 1 116 ? 22.485 -19.285 -24.812 1.00 60.97 116 ASP A N 1
ATOM 938 C CA . ASP A 1 116 ? 22.363 -19.359 -23.349 1.00 60.97 116 ASP A CA 1
ATOM 939 C C . ASP A 1 116 ? 23.310 -18.449 -22.534 1.00 60.97 116 ASP A C 1
ATOM 941 O O . ASP A 1 116 ? 24.038 -18.908 -21.647 1.00 60.97 116 ASP A O 1
ATOM 945 N N . SER A 1 117 ? 23.282 -17.134 -22.737 1.00 55.94 117 SER A N 1
ATOM 946 C CA . SER A 1 117 ? 23.817 -16.221 -21.719 1.00 55.94 117 SER A CA 1
ATOM 947 C C . SER A 1 117 ? 22.942 -14.986 -21.568 1.00 55.94 117 SER A C 1
ATOM 949 O O . SER A 1 117 ? 22.730 -14.187 -22.476 1.00 55.94 117 SER A O 1
ATOM 951 N N . PHE A 1 118 ? 22.367 -14.860 -20.374 1.00 56.81 118 PHE A N 1
ATOM 952 C CA . PHE A 1 118 ? 21.590 -13.707 -19.946 1.00 56.81 118 PHE A CA 1
ATOM 953 C C . PHE A 1 118 ? 22.376 -12.422 -20.255 1.00 56.81 118 PHE A C 1
ATOM 955 O O . PHE A 1 118 ? 23.469 -12.228 -19.732 1.00 56.81 118 PHE A O 1
ATOM 962 N N . VAL A 1 119 ? 21.817 -11.600 -21.148 1.00 58.94 119 VAL A N 1
ATOM 963 C CA . VAL A 1 119 ? 22.353 -10.380 -21.781 1.00 58.94 119 VAL A CA 1
ATOM 964 C C . VAL A 1 119 ? 22.923 -9.376 -20.761 1.00 58.94 119 VAL A C 1
ATOM 966 O O . VAL A 1 119 ? 22.298 -8.367 -20.460 1.00 58.94 119 VAL A O 1
ATOM 969 N N . ILE A 1 120 ? 24.101 -9.638 -20.194 1.00 55.31 120 ILE A N 1
ATOM 970 C CA . ILE A 1 120 ? 24.786 -8.743 -19.240 1.00 55.31 120 ILE A CA 1
ATOM 971 C C . ILE A 1 120 ? 26.118 -8.236 -19.800 1.00 55.31 120 ILE A C 1
ATOM 973 O O . ILE A 1 120 ? 26.580 -7.170 -19.400 1.00 55.31 120 ILE A O 1
ATOM 977 N N . ASP A 1 121 ? 26.684 -8.908 -20.802 1.00 56.78 121 ASP A N 1
ATOM 978 C CA . ASP A 1 121 ? 28.039 -8.602 -21.273 1.00 56.78 121 ASP A CA 1
ATOM 979 C C . ASP A 1 121 ? 28.115 -7.431 -22.276 1.00 56.78 121 ASP A C 1
ATOM 981 O O . ASP A 1 121 ? 29.201 -6.932 -22.550 1.00 56.78 121 ASP A O 1
ATOM 985 N N . ASN A 1 122 ? 26.978 -6.938 -22.796 1.00 52.34 122 ASN A N 1
ATOM 986 C CA . ASN A 1 122 ? 26.926 -5.851 -23.793 1.00 52.34 122 ASN A CA 1
ATOM 987 C C . ASN A 1 122 ? 25.865 -4.769 -23.487 1.00 52.34 122 ASN A C 1
ATOM 989 O O . ASN A 1 122 ? 25.266 -4.201 -24.401 1.00 52.34 122 ASN A O 1
ATOM 993 N N . PHE A 1 123 ? 25.612 -4.447 -22.211 1.00 59.12 123 PHE A N 1
ATOM 994 C CA . PHE A 1 123 ? 24.851 -3.237 -21.853 1.00 59.12 123 PHE A CA 1
ATOM 995 C C . PHE A 1 123 ? 25.693 -1.987 -22.156 1.00 59.12 123 PHE A C 1
ATOM 997 O O . PHE A 1 123 ? 26.307 -1.388 -21.272 1.00 59.12 123 PHE A O 1
ATOM 1004 N N . ASN A 1 124 ? 25.748 -1.582 -23.426 1.00 64.44 124 ASN A N 1
ATOM 1005 C CA . ASN A 1 124 ? 26.393 -0.335 -23.807 1.00 64.44 124 ASN A CA 1
ATOM 1006 C C . ASN A 1 124 ? 25.545 0.821 -23.259 1.00 64.44 124 ASN A C 1
ATOM 1008 O O . ASN A 1 124 ? 24.444 1.085 -23.757 1.00 64.44 124 ASN A O 1
ATOM 1012 N N . PHE A 1 125 ? 26.024 1.465 -22.187 1.00 67.12 125 PHE A N 1
ATOM 1013 C 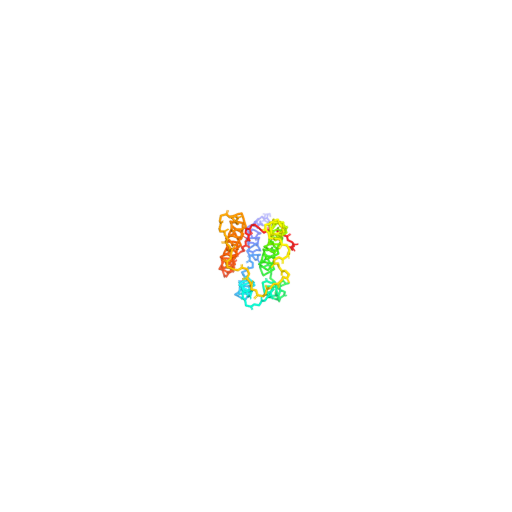CA . PHE A 1 125 ? 25.295 2.532 -21.498 1.00 67.12 125 PHE A CA 1
ATOM 1014 C C . PHE A 1 125 ? 24.892 3.644 -22.467 1.00 67.12 125 PHE A C 1
ATOM 1016 O O . PHE A 1 125 ? 23.793 4.160 -22.324 1.00 67.12 125 PHE A O 1
ATOM 1023 N N . GLY A 1 126 ? 25.728 3.957 -23.466 1.00 66.62 126 GLY A N 1
ATOM 1024 C CA . GLY A 1 126 ? 25.479 5.012 -24.453 1.00 66.62 126 GLY A CA 1
ATOM 1025 C C . GLY A 1 126 ? 24.238 4.788 -25.326 1.00 66.62 126 GLY A C 1
ATOM 1026 O O . GLY A 1 126 ? 23.455 5.718 -25.503 1.00 66.62 126 GLY A O 1
ATOM 1027 N N . ASP A 1 127 ? 24.010 3.558 -25.796 1.00 68.06 127 ASP A N 1
ATOM 1028 C CA . ASP A 1 127 ? 22.915 3.235 -26.730 1.00 68.06 127 ASP A CA 1
ATOM 1029 C C . ASP A 1 127 ? 21.589 2.930 -26.008 1.00 68.06 127 ASP A C 1
ATOM 1031 O O . ASP A 1 127 ? 20.506 3.040 -26.582 1.00 68.06 127 ASP A O 1
ATOM 1035 N N . ASN A 1 128 ? 21.663 2.570 -24.722 1.00 73.06 128 ASN A N 1
ATOM 1036 C CA . ASN A 1 128 ? 20.522 2.129 -23.913 1.00 73.06 128 ASN A CA 1
ATOM 1037 C C . ASN A 1 128 ? 20.159 3.109 -22.785 1.00 73.06 128 ASN A C 1
ATOM 1039 O O . ASN A 1 128 ? 19.389 2.757 -21.886 1.00 73.06 128 ASN A O 1
ATOM 1043 N N . LEU A 1 129 ? 20.668 4.349 -22.836 1.00 80.50 129 LEU A N 1
ATOM 1044 C CA . LEU A 1 129 ? 20.389 5.401 -21.849 1.00 80.50 129 LEU A CA 1
ATOM 1045 C C . LEU A 1 129 ? 18.887 5.542 -21.553 1.00 80.50 129 LEU A C 1
ATOM 1047 O O . LEU A 1 129 ? 18.505 5.679 -20.392 1.00 80.50 129 LEU A O 1
ATOM 1051 N N . GLY A 1 130 ? 18.027 5.461 -22.573 1.00 80.44 130 GLY A N 1
ATOM 1052 C CA . GLY A 1 130 ? 16.570 5.559 -22.414 1.00 80.44 130 GLY A CA 1
ATOM 1053 C C . GLY A 1 130 ? 15.963 4.435 -21.563 1.00 80.44 130 GLY A C 1
ATOM 1054 O O . GLY A 1 130 ? 15.168 4.703 -20.665 1.00 80.44 130 GLY A O 1
ATOM 1055 N N . LEU A 1 131 ? 16.381 3.184 -21.782 1.00 78.44 131 LEU A N 1
ATOM 1056 C CA . LEU A 1 131 ? 15.925 2.025 -20.999 1.00 78.44 131 LEU A CA 1
ATOM 1057 C C . LEU A 1 131 ? 16.396 2.103 -19.550 1.00 78.44 131 LEU A C 1
ATOM 1059 O O . LEU A 1 131 ? 15.613 1.887 -18.626 1.00 78.44 131 LEU A O 1
ATOM 1063 N N . ILE A 1 132 ? 17.673 2.431 -19.355 1.00 82.38 132 ILE A N 1
ATOM 1064 C CA . ILE A 1 132 ? 18.293 2.484 -18.029 1.00 82.38 132 ILE A CA 1
ATOM 1065 C C . ILE A 1 132 ? 17.661 3.606 -17.201 1.00 82.38 132 ILE A C 1
ATOM 1067 O O . ILE A 1 132 ? 17.269 3.387 -16.055 1.00 82.38 132 ILE A O 1
ATOM 1071 N N . THR A 1 133 ? 17.499 4.795 -17.787 1.00 86.12 133 THR A N 1
ATOM 1072 C CA . THR A 1 133 ? 16.870 5.938 -17.108 1.00 86.12 133 THR A CA 1
ATOM 1073 C C . THR A 1 133 ? 15.400 5.680 -16.790 1.00 86.12 133 THR A C 1
ATOM 1075 O O . THR A 1 133 ? 14.978 5.948 -15.664 1.00 86.12 133 THR A O 1
ATOM 1078 N N . LEU A 1 134 ? 14.624 5.104 -17.714 1.00 86.56 134 LEU A N 1
ATOM 1079 C CA . LEU A 1 134 ? 13.225 4.740 -17.470 1.00 86.56 134 LEU A CA 1
ATOM 1080 C C . LEU A 1 134 ? 13.090 3.675 -16.373 1.00 86.56 134 LEU A C 1
ATOM 1082 O O . LEU A 1 134 ? 12.243 3.809 -15.485 1.00 86.56 134 LEU A O 1
ATOM 1086 N N . GLY A 1 135 ? 13.933 2.639 -16.411 1.00 86.38 135 GLY A N 1
ATOM 1087 C CA . GLY A 1 135 ? 13.963 1.577 -15.409 1.00 86.38 135 GLY A CA 1
ATOM 1088 C C . GLY A 1 135 ? 14.296 2.118 -14.019 1.00 86.38 1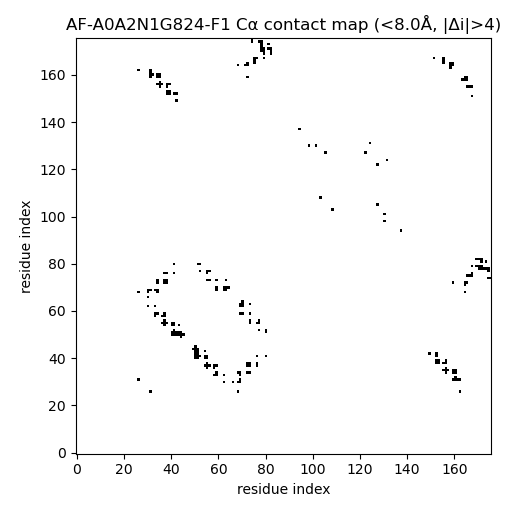35 GLY A C 1
ATOM 1089 O O . GLY A 1 135 ? 13.534 1.899 -13.077 1.00 86.38 135 GLY A O 1
ATOM 1090 N N . LEU A 1 136 ? 15.370 2.906 -13.901 1.00 90.25 136 LEU A N 1
ATOM 1091 C CA . LEU A 1 136 ? 15.761 3.548 -12.641 1.00 90.25 136 LEU A CA 1
ATOM 1092 C C . LEU A 1 136 ? 14.670 4.484 -12.110 1.00 90.25 136 LEU A C 1
ATOM 1094 O O . LEU A 1 136 ? 14.337 4.423 -10.928 1.00 90.25 136 LEU A O 1
ATOM 1098 N N . THR A 1 137 ? 14.073 5.307 -12.977 1.00 91.38 137 THR A N 1
ATOM 1099 C CA . THR A 1 137 ? 12.993 6.234 -12.598 1.00 91.38 137 THR A CA 1
ATOM 1100 C C . THR A 1 137 ? 11.778 5.473 -12.070 1.00 91.38 137 THR A C 1
ATOM 1102 O O . THR A 1 137 ? 11.229 5.818 -11.025 1.00 91.38 137 THR A O 1
ATOM 1105 N N . THR A 1 138 ? 11.388 4.396 -12.753 1.00 91.06 138 THR A N 1
ATOM 1106 C CA . THR A 1 138 ? 10.248 3.553 -12.367 1.00 91.06 138 THR A CA 1
ATOM 1107 C C . THR A 1 138 ? 10.477 2.888 -11.012 1.00 91.06 138 THR A C 1
ATOM 1109 O O . THR A 1 138 ? 9.611 2.944 -10.138 1.00 91.06 138 THR A O 1
ATOM 1112 N N . VAL A 1 139 ? 11.660 2.302 -10.807 1.00 91.81 139 VAL A N 1
ATOM 1113 C CA . VAL A 1 139 ? 12.034 1.661 -9.539 1.00 91.81 139 VAL A CA 1
ATOM 1114 C C . VAL A 1 139 ? 12.090 2.684 -8.407 1.00 91.81 139 VAL A C 1
ATOM 1116 O O . VAL A 1 139 ? 11.552 2.431 -7.331 1.00 91.81 139 VAL A O 1
ATOM 1119 N N . PHE A 1 140 ? 12.673 3.861 -8.648 1.00 95.12 140 PHE A N 1
ATOM 1120 C CA . PHE A 1 140 ? 12.738 4.935 -7.660 1.00 95.12 140 PHE A CA 1
ATOM 1121 C C . PHE A 1 140 ? 11.339 5.386 -7.220 1.00 95.12 140 PHE A C 1
ATOM 1123 O O . PHE A 1 140 ? 11.051 5.421 -6.024 1.00 95.12 140 PHE A O 1
ATOM 1130 N N . ILE A 1 141 ? 10.436 5.645 -8.173 1.00 93.62 141 ILE A N 1
ATOM 1131 C CA . ILE A 1 141 ? 9.043 6.020 -7.887 1.00 93.62 141 ILE A CA 1
ATOM 1132 C C . ILE A 1 141 ? 8.331 4.919 -7.094 1.00 93.62 141 ILE A C 1
ATOM 1134 O O . ILE A 1 141 ? 7.635 5.214 -6.120 1.00 93.62 141 ILE A O 1
ATOM 1138 N N . PHE A 1 142 ? 8.520 3.653 -7.471 1.00 92.06 142 PHE A N 1
ATOM 1139 C CA . PHE A 1 142 ? 7.906 2.520 -6.781 1.00 92.06 142 PHE A CA 1
ATOM 1140 C C . PHE A 1 142 ? 8.392 2.393 -5.330 1.00 92.06 142 PHE A C 1
ATOM 1142 O O . PHE A 1 142 ? 7.579 2.217 -4.420 1.00 92.06 142 PHE A O 1
ATOM 1149 N N . ILE A 1 143 ? 9.699 2.555 -5.092 1.00 94.62 143 ILE A N 1
ATOM 1150 C CA . ILE A 1 143 ? 10.285 2.568 -3.744 1.00 94.62 143 ILE A CA 1
ATOM 1151 C C . ILE A 1 143 ? 9.722 3.734 -2.928 1.00 94.62 143 ILE A C 1
ATOM 1153 O O . ILE A 1 143 ? 9.291 3.524 -1.794 1.00 94.62 143 ILE A O 1
ATOM 1157 N N . CYS A 1 144 ? 9.665 4.944 -3.492 1.00 94.69 144 CYS A N 1
ATOM 1158 C CA . CYS A 1 144 ? 9.085 6.105 -2.816 1.00 94.69 144 CYS A CA 1
ATOM 1159 C C . CYS A 1 144 ? 7.617 5.871 -2.427 1.00 94.69 144 CYS A C 1
ATOM 1161 O O . CYS A 1 144 ? 7.222 6.185 -1.303 1.00 94.69 144 CYS A O 1
ATOM 1163 N N . LEU A 1 145 ? 6.819 5.279 -3.319 1.00 93.50 145 LEU A N 1
ATOM 1164 C CA . LEU A 1 145 ? 5.416 4.951 -3.064 1.00 93.50 145 LEU A CA 1
ATOM 1165 C C . LEU A 1 145 ? 5.272 3.904 -1.949 1.00 93.50 145 LEU A C 1
ATOM 1167 O O . LEU A 1 145 ? 4.457 4.086 -1.043 1.00 93.50 145 LEU A O 1
ATOM 1171 N N . LYS A 1 146 ? 6.097 2.849 -1.959 1.00 93.31 146 LYS A N 1
ATOM 1172 C CA . LYS A 1 146 ? 6.092 1.811 -0.915 1.00 93.31 146 LYS A CA 1
ATOM 1173 C C . LYS A 1 146 ? 6.593 2.312 0.437 1.00 93.31 146 LYS A C 1
ATOM 1175 O O . LYS A 1 146 ? 6.044 1.928 1.469 1.00 93.31 146 LYS A O 1
ATOM 1180 N N . ALA A 1 147 ? 7.576 3.205 0.446 1.00 95.19 147 ALA A N 1
ATOM 1181 C CA . ALA A 1 147 ? 8.019 3.870 1.664 1.00 95.19 147 ALA A CA 1
ATOM 1182 C C . ALA A 1 147 ? 6.903 4.753 2.245 1.00 95.19 147 ALA A C 1
ATOM 1184 O O . ALA A 1 147 ? 6.602 4.661 3.434 1.00 95.19 147 ALA A O 1
ATOM 1185 N N . ALA A 1 148 ? 6.235 5.560 1.412 1.00 95.38 148 ALA A N 1
ATOM 1186 C CA . ALA A 1 148 ? 5.110 6.385 1.848 1.00 95.38 148 ALA A CA 1
ATOM 1187 C C . ALA A 1 148 ? 3.959 5.537 2.417 1.00 95.38 148 ALA A C 1
ATOM 1189 O O . ALA A 1 148 ? 3.435 5.857 3.484 1.00 95.38 148 ALA A O 1
ATOM 1190 N N . GLU A 1 149 ? 3.604 4.429 1.756 1.00 94.75 149 GLU A N 1
ATOM 1191 C CA . GLU A 1 149 ? 2.627 3.455 2.260 1.00 94.75 149 GLU A CA 1
ATOM 1192 C C . GLU A 1 149 ? 2.990 2.967 3.669 1.00 94.75 149 GLU A C 1
ATOM 1194 O O . GLU A 1 149 ? 2.158 3.031 4.579 1.00 94.75 149 GLU A O 1
ATOM 1199 N N . PHE A 1 150 ? 4.238 2.534 3.861 1.00 96.00 150 PHE A N 1
ATOM 1200 C CA . PHE A 1 150 ? 4.731 2.045 5.144 1.00 96.00 150 PHE A CA 1
ATOM 1201 C C . PHE A 1 150 ? 4.564 3.092 6.257 1.00 96.00 150 PHE A C 1
ATOM 1203 O O . P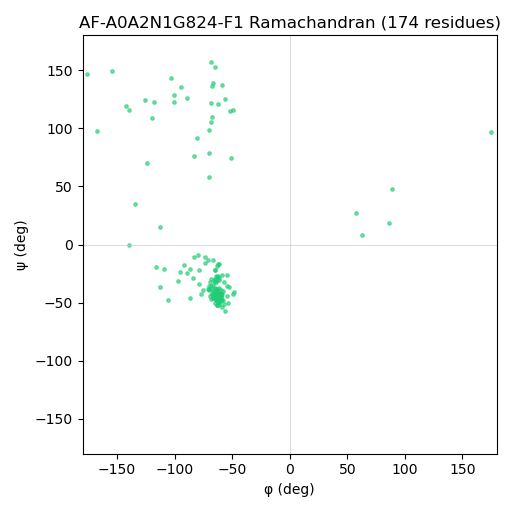HE A 1 150 ? 3.948 2.811 7.288 1.00 96.00 150 PHE A O 1
ATOM 1210 N N . PHE A 1 151 ? 5.036 4.325 6.036 1.00 96.94 151 PHE A N 1
ATOM 1211 C CA . PHE A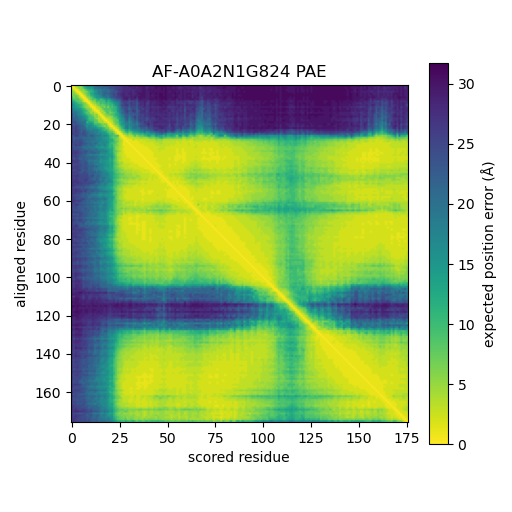 1 151 ? 4.924 5.399 7.029 1.00 96.94 151 PHE A CA 1
ATOM 1212 C C . PHE A 1 151 ? 3.468 5.750 7.352 1.00 96.94 151 PHE A C 1
ATOM 1214 O O . PHE A 1 151 ? 3.128 5.943 8.522 1.00 96.94 151 PHE A O 1
ATOM 1221 N N . LEU A 1 152 ? 2.591 5.795 6.345 1.00 96.75 152 LEU A N 1
ATOM 1222 C CA . LEU A 1 152 ? 1.173 6.092 6.543 1.00 96.75 152 LEU A CA 1
ATOM 1223 C C . LEU A 1 152 ? 0.468 5.005 7.360 1.00 96.75 152 LEU A C 1
ATOM 1225 O O . LEU A 1 152 ? -0.366 5.328 8.205 1.00 96.75 152 LEU A O 1
ATOM 1229 N N . ILE A 1 153 ? 0.801 3.726 7.157 1.00 96.62 153 ILE A N 1
ATOM 1230 C CA . ILE A 1 153 ? 0.241 2.622 7.949 1.00 96.62 153 ILE A CA 1
ATOM 1231 C C . ILE A 1 153 ? 0.662 2.726 9.417 1.00 96.62 153 ILE A C 1
ATOM 1233 O O . ILE A 1 153 ? -0.183 2.589 10.306 1.00 96.62 153 ILE A O 1
ATOM 1237 N N . ILE A 1 154 ? 1.938 3.011 9.685 1.00 97.50 154 ILE A N 1
ATOM 1238 C CA . ILE A 1 154 ? 2.435 3.202 11.054 1.00 97.50 154 ILE A CA 1
ATOM 1239 C C . ILE A 1 154 ? 1.755 4.407 11.712 1.00 97.50 154 ILE A C 1
ATOM 1241 O O . ILE A 1 154 ? 1.228 4.291 12.819 1.00 97.50 154 ILE A O 1
ATOM 1245 N N . TYR A 1 155 ? 1.685 5.542 11.015 1.00 97.19 155 TYR A N 1
ATOM 1246 C CA . TYR A 1 155 ? 1.037 6.748 11.530 1.00 97.19 155 TYR A CA 1
ATOM 1247 C C . TYR A 1 155 ? -0.455 6.525 11.828 1.00 97.19 155 TYR A C 1
ATOM 1249 O O . TYR A 1 155 ? -0.941 6.897 12.898 1.00 97.19 155 TYR A O 1
ATOM 1257 N N . ALA A 1 156 ? -1.177 5.853 10.927 1.00 96.56 156 ALA A N 1
ATOM 1258 C CA . ALA A 1 156 ? -2.571 5.475 11.135 1.00 96.56 156 ALA A CA 1
ATOM 1259 C C . ALA A 1 156 ? -2.749 4.570 12.359 1.00 96.56 156 ALA A C 1
ATOM 1261 O O . ALA A 1 156 ? -3.674 4.769 13.146 1.00 96.56 156 ALA A O 1
ATOM 1262 N N . SER A 1 157 ? -1.848 3.601 12.537 1.00 96.44 157 SER A N 1
ATOM 1263 C CA . SER A 1 157 ? -1.866 2.656 13.657 1.00 96.44 157 SER A CA 1
ATOM 1264 C C . SER A 1 157 ? -1.691 3.373 15.000 1.00 96.44 157 SER A C 1
ATOM 1266 O O . SER A 1 157 ? -2.455 3.109 15.931 1.00 96.44 157 SER A O 1
ATOM 1268 N N . ILE A 1 158 ? -0.748 4.321 15.078 1.00 96.62 158 ILE A N 1
ATOM 1269 C CA . ILE A 1 158 ? -0.503 5.160 16.265 1.00 96.62 158 ILE A CA 1
ATOM 1270 C C . ILE A 1 158 ? -1.722 6.032 16.566 1.00 96.62 158 ILE A C 1
ATOM 1272 O O . ILE A 1 158 ? -2.215 6.070 17.690 1.00 96.62 158 ILE A O 1
ATOM 1276 N N . LYS A 1 159 ? -2.256 6.716 15.553 1.00 94.94 159 LYS A N 1
ATOM 1277 C CA . LYS A 1 159 ? -3.412 7.595 15.743 1.00 94.94 159 LYS A CA 1
ATOM 1278 C C . LYS A 1 159 ? -4.652 6.819 16.201 1.00 94.94 159 LYS A C 1
ATOM 1280 O O . LYS A 1 159 ? -5.367 7.239 17.109 1.00 94.94 159 LYS A O 1
ATOM 1285 N N . THR A 1 160 ? -4.849 5.635 15.638 1.00 93.81 160 THR A N 1
ATOM 1286 C CA . THR A 1 160 ? -5.948 4.740 16.002 1.00 93.81 160 THR A CA 1
ATOM 1287 C C . THR A 1 160 ? -5.777 4.159 17.410 1.00 93.81 160 THR A C 1
ATOM 1289 O O . THR A 1 160 ? -6.773 3.994 18.115 1.00 93.81 160 THR A O 1
ATOM 1292 N N . SER A 1 161 ? -4.542 3.933 17.881 1.00 94.38 161 SER A N 1
ATOM 1293 C CA . SER A 1 161 ? -4.307 3.438 19.249 1.00 94.38 161 SER A CA 1
ATOM 1294 C C . SER A 1 161 ? -4.661 4.485 20.311 1.00 94.38 161 SER A C 1
ATOM 1296 O O . SER A 1 161 ? -5.165 4.141 21.381 1.00 94.38 161 SER A O 1
ATOM 1298 N N . ASN A 1 162 ? -4.529 5.773 19.980 1.00 93.00 162 ASN A N 1
ATOM 1299 C CA . ASN A 1 162 ? -5.033 6.871 20.809 1.00 93.00 162 ASN A CA 1
ATOM 1300 C C . ASN A 1 162 ? -6.576 6.952 20.805 1.00 93.00 162 ASN A C 1
ATOM 1302 O O . ASN A 1 162 ? -7.177 7.575 21.683 1.00 93.00 162 ASN A O 1
ATOM 1306 N N . GLY A 1 163 ? -7.248 6.247 19.889 1.00 90.19 163 GLY A N 1
ATOM 1307 C CA . GLY A 1 163 ? -8.697 6.303 19.683 1.00 90.19 163 GLY A CA 1
ATOM 1308 C C . GLY A 1 163 ? -9.129 7.429 18.744 1.00 90.19 163 GLY A C 1
ATOM 1309 O O . GLY A 1 163 ? -10.289 7.837 18.764 1.00 90.19 163 GLY A O 1
ATOM 1310 N N . GLU A 1 164 ? -8.208 7.965 17.944 1.00 91.56 164 GLU A N 1
ATOM 1311 C CA . GLU A 1 164 ? -8.514 8.993 16.960 1.00 91.56 164 GLU A CA 1
ATOM 1312 C C . GLU A 1 164 ? -8.787 8.373 15.588 1.00 91.56 164 GLU A C 1
ATOM 1314 O O . GLU A 1 164 ? -8.047 7.517 15.102 1.00 91.56 164 GLU A O 1
ATOM 1319 N N . LYS A 1 165 ? -9.839 8.854 14.920 1.00 92.94 165 LYS A N 1
ATOM 1320 C CA . LYS A 1 165 ? -10.141 8.479 13.537 1.00 92.94 165 LYS A CA 1
ATOM 1321 C C . LYS A 1 165 ? -9.061 9.063 12.615 1.00 92.94 165 LYS A C 1
ATOM 1323 O O . LYS A 1 165 ? -8.859 10.279 12.573 1.00 92.94 165 LYS A O 1
ATOM 1328 N N . TYR A 1 166 ? -8.369 8.212 11.861 1.00 94.31 166 TYR A N 1
ATOM 1329 C CA . TYR A 1 166 ? -7.417 8.636 10.832 1.00 94.31 166 TYR A CA 1
ATOM 1330 C C . TYR A 1 166 ? -8.014 8.495 9.432 1.00 94.31 166 TYR A C 1
ATOM 1332 O O . TYR A 1 166 ? -8.759 7.560 9.166 1.00 94.31 166 TYR A O 1
ATOM 1340 N N . LYS A 1 167 ? -7.703 9.426 8.532 1.00 94.94 167 LYS A N 1
ATOM 1341 C CA . LYS A 1 167 ? -8.073 9.346 7.117 1.00 94.94 167 LYS A CA 1
ATOM 1342 C C . LYS A 1 167 ? -6.792 9.310 6.303 1.00 94.94 167 LYS A C 1
ATOM 1344 O O . LYS A 1 167 ? -5.982 10.229 6.416 1.00 94.94 167 LYS A O 1
ATOM 1349 N N . TYR A 1 168 ? -6.627 8.270 5.494 1.00 94.88 168 TYR A N 1
ATOM 1350 C CA . TYR A 1 168 ? -5.467 8.167 4.620 1.00 94.88 168 TYR A CA 1
ATOM 1351 C C . TYR A 1 168 ? -5.519 9.244 3.527 1.00 94.88 168 TYR A C 1
ATOM 1353 O O . TYR A 1 168 ? -6.582 9.480 2.936 1.00 94.88 168 TYR A O 1
ATOM 1361 N N . PRO A 1 169 ? -4.391 9.912 3.237 1.00 92.44 169 PRO A N 1
ATOM 1362 C CA . PRO A 1 169 ? -4.303 10.808 2.095 1.00 92.44 169 PRO A CA 1
ATOM 1363 C C . PRO A 1 169 ? -4.372 10.001 0.785 1.00 92.44 169 PRO A C 1
ATOM 1365 O O . PRO A 1 169 ? -4.090 8.804 0.765 1.00 92.44 169 PRO A O 1
ATOM 1368 N N . ILE A 1 170 ? -4.767 10.656 -0.316 1.00 88.88 170 ILE A N 1
ATOM 1369 C CA . ILE A 1 170 ? -4.743 10.079 -1.682 1.00 88.88 170 ILE A CA 1
ATOM 1370 C C . ILE A 1 170 ? -5.569 8.772 -1.805 1.00 88.88 170 ILE A C 1
ATOM 1372 O O . ILE A 1 170 ? -5.298 7.905 -2.634 1.00 88.88 170 ILE A O 1
ATOM 1376 N N . THR A 1 171 ? -6.594 8.622 -0.963 1.00 94.06 171 THR A N 1
ATOM 1377 C CA . THR A 1 171 ? -7.453 7.433 -0.910 1.00 94.06 171 THR A CA 1
ATOM 1378 C C . THR A 1 171 ? -8.774 7.670 -1.628 1.00 94.06 171 THR A C 1
ATOM 1380 O O . THR A 1 171 ? -9.487 8.631 -1.334 1.00 94.06 171 THR A O 1
ATOM 1383 N N . ILE A 1 172 ? -9.122 6.754 -2.527 1.00 93.81 172 ILE A N 1
ATOM 1384 C CA . ILE A 1 172 ? -10.405 6.692 -3.219 1.00 93.81 172 ILE A CA 1
ATOM 1385 C C . ILE A 1 172 ? -11.369 5.843 -2.368 1.00 93.81 172 ILE A C 1
ATOM 1387 O O . ILE A 1 172 ? -11.029 4.719 -1.992 1.00 93.81 172 ILE A O 1
ATOM 1391 N N . PRO A 1 173 ? -12.565 6.351 -2.014 1.00 92.12 173 PRO A N 1
ATOM 1392 C CA . PRO A 1 173 ? -13.507 5.625 -1.167 1.00 92.12 173 PRO A CA 1
ATOM 1393 C C . PRO A 1 173 ? -14.305 4.592 -1.978 1.00 92.12 173 PRO A C 1
ATOM 1395 O O . PRO A 1 173 ? -15.368 4.902 -2.515 1.00 92.12 173 PRO A O 1
ATOM 1398 N N . PHE A 1 174 ? -13.803 3.359 -2.053 1.00 92.12 174 PHE A N 1
ATOM 1399 C CA . PHE A 1 174 ? -14.501 2.238 -2.696 1.00 92.12 174 PHE A CA 1
ATOM 1400 C C . PHE A 1 174 ? -15.622 1.677 -1.813 1.00 92.12 174 PHE A C 1
ATOM 1402 O O . PHE A 1 174 ? -16.726 1.411 -2.283 1.00 92.12 174 PHE A O 1
ATOM 1409 N N . ILE A 1 175 ? -15.344 1.531 -0.520 1.00 89.56 175 ILE A N 1
ATOM 1410 C CA . ILE A 1 175 ? -16.265 1.025 0.495 1.00 89.56 175 ILE A CA 1
ATOM 1411 C C . ILE A 1 175 ? -16.838 2.219 1.266 1.00 89.56 175 ILE A C 1
ATOM 1413 O O . ILE A 1 175 ? -16.073 3.011 1.831 1.00 89.56 175 ILE A O 1
ATOM 1417 N N . LYS A 1 176 ? -18.173 2.338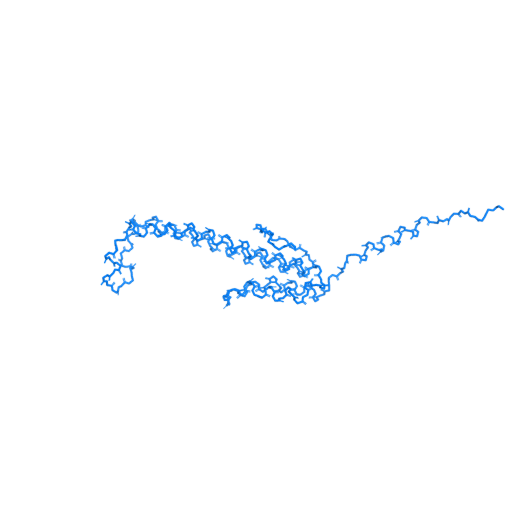 1.271 1.00 80.94 176 LYS A N 1
ATOM 1418 C CA . LYS A 1 176 ? -18.944 3.362 2.000 1.00 80.94 176 LYS A CA 1
ATOM 1419 C C . LYS A 1 176 ? -19.386 2.853 3.372 1.00 80.94 176 LYS A C 1
ATOM 1421 O O . LYS A 1 176 ? -19.769 1.670 3.488 1.00 80.94 176 LYS A O 1
#